Protein AF-A0A3N4GS33-F1 (afdb_monomer_lite)

pLDDT: mean 81.79, std 13.85, range [47.09, 96.44]

Foldseek 3Di:
DDFLLLVVLVVVVCVVPVPCPPVDPVPPVSVVSVVVSLVVCVVVCVQFDWDDDDQPTDGNNPRHGPPDPSCPNNDDPVRRD

Organism: NCBI:txid2487349

Secondary structure (DSSP, 8-state):
---HHHHHHHHHHHHH-TT-TT---TTTHHHHHHHHHHHHHHHHHHHS-EESSGGG-EETTT-SBSSPTTHHHHS-HHHH-

Structure (mmCIF, N/CA/C/O backbone):
data_AF-A0A3N4GS33-F1
#
_entry.id   AF-A0A3N4GS33-F1
#
loop_
_atom_site.group_PDB
_atom_site.id
_atom_site.type_symbol
_atom_site.label_atom_id
_atom_site.label_alt_id
_atom_site.label_comp_id
_atom_site.label_asym_id
_atom_site.label_entity_id
_atom_site.label_seq_id
_atom_site.pdbx_PDB_ins_code
_atom_site.Cartn_x
_atom_site.Cartn_y
_atom_site.Cartn_z
_atom_site.occupancy
_atom_site.B_iso_or_equiv
_atom_site.auth_seq_id
_atom_site.auth_comp_id
_atom_site.auth_asym_id
_atom_site.auth_atom_id
_atom_site.pdbx_PDB_model_num
ATOM 1 N N . MET A 1 1 ? 13.089 2.490 5.901 1.00 60.16 1 MET A N 1
ATOM 2 C CA . MET A 1 1 ? 13.011 1.079 5.459 1.00 60.16 1 MET A CA 1
ATOM 3 C C . MET A 1 1 ? 12.572 1.054 3.993 1.00 60.16 1 MET A C 1
ATOM 5 O O . MET A 1 1 ? 12.337 2.135 3.463 1.00 60.16 1 MET A O 1
ATOM 9 N N . SER A 1 2 ? 12.572 -0.097 3.301 1.00 74.56 2 SER A N 1
ATOM 10 C CA . SER A 1 2 ? 12.182 -0.142 1.874 1.00 74.56 2 SER A CA 1
ATOM 11 C C . SER A 1 2 ? 10.662 -0.243 1.712 1.00 74.56 2 SER A C 1
ATOM 13 O O . SER A 1 2 ? 10.011 -0.946 2.482 1.00 74.56 2 SER A O 1
ATOM 15 N N . ASP A 1 3 ? 10.103 0.472 0.735 1.00 82.31 3 ASP A N 1
ATOM 16 C CA . ASP A 1 3 ? 8.667 0.519 0.436 1.00 82.31 3 ASP A CA 1
ATOM 17 C C . ASP A 1 3 ? 8.250 -0.764 -0.324 1.00 82.31 3 ASP A C 1
ATOM 19 O O . ASP A 1 3 ? 8.750 -1.005 -1.431 1.00 82.31 3 ASP A O 1
ATOM 23 N N . PRO A 1 4 ? 7.359 -1.615 0.229 1.00 84.25 4 PRO A N 1
ATOM 24 C CA . PRO A 1 4 ? 7.014 -2.899 -0.386 1.00 84.25 4 PRO A CA 1
ATOM 25 C C . PRO A 1 4 ? 6.422 -2.786 -1.799 1.00 84.25 4 PRO A C 1
ATOM 27 O O . PRO A 1 4 ? 6.667 -3.661 -2.638 1.00 84.25 4 PRO A O 1
ATOM 30 N N . ALA A 1 5 ? 5.679 -1.713 -2.090 1.00 82.81 5 ALA A N 1
ATOM 31 C CA . ALA A 1 5 ? 5.111 -1.489 -3.417 1.00 82.81 5 ALA A CA 1
ATOM 32 C C . ALA A 1 5 ? 6.217 -1.186 -4.443 1.00 82.81 5 ALA A C 1
ATOM 34 O O . ALA A 1 5 ? 6.163 -1.654 -5.583 1.00 82.81 5 ALA A O 1
ATOM 35 N N . VAL A 1 6 ? 7.264 -0.472 -4.021 1.00 80.62 6 VAL A N 1
ATOM 36 C CA . VAL A 1 6 ? 8.436 -0.164 -4.856 1.00 80.62 6 VAL A CA 1
ATOM 37 C C . VAL A 1 6 ? 9.264 -1.402 -5.143 1.00 80.62 6 VAL A C 1
ATOM 39 O O . VAL A 1 6 ? 9.638 -1.631 -6.289 1.00 80.62 6 VAL A O 1
ATOM 42 N N . GLU A 1 7 ? 9.502 -2.243 -4.139 1.00 83.00 7 GLU A N 1
ATOM 43 C CA . GLU A 1 7 ? 10.199 -3.518 -4.337 1.00 83.00 7 GLU A CA 1
ATOM 44 C C . GLU A 1 7 ? 9.436 -4.430 -5.309 1.00 83.00 7 GLU A C 1
ATOM 46 O O . GLU A 1 7 ? 10.024 -5.111 -6.153 1.00 83.00 7 GLU A O 1
ATOM 51 N N . ALA A 1 8 ? 8.100 -4.434 -5.245 1.00 81.94 8 ALA A N 1
ATOM 52 C CA . ALA A 1 8 ? 7.279 -5.163 -6.205 1.00 81.94 8 ALA A CA 1
ATOM 53 C C . ALA A 1 8 ? 7.423 -4.609 -7.634 1.00 81.94 8 ALA A C 1
ATOM 55 O O . ALA A 1 8 ? 7.614 -5.397 -8.564 1.00 81.94 8 ALA A O 1
ATOM 56 N N . ALA A 1 9 ? 7.396 -3.283 -7.802 1.00 81.00 9 ALA A N 1
ATOM 57 C CA . ALA A 1 9 ? 7.622 -2.637 -9.093 1.00 81.00 9 ALA A CA 1
ATOM 58 C C . ALA A 1 9 ? 9.022 -2.946 -9.649 1.00 81.00 9 ALA A C 1
ATOM 60 O O . ALA A 1 9 ? 9.151 -3.323 -10.816 1.00 81.00 9 ALA A O 1
ATOM 61 N N . TRP A 1 10 ? 10.060 -2.893 -8.808 1.00 76.81 10 TRP A N 1
ATOM 62 C CA . TRP A 1 10 ? 11.426 -3.214 -9.222 1.00 76.81 10 TRP A CA 1
ATOM 63 C C . TRP A 1 10 ? 11.595 -4.666 -9.656 1.00 76.81 10 TRP A C 1
ATOM 65 O O . TRP A 1 10 ? 12.263 -4.929 -10.656 1.00 76.81 10 TRP A O 1
ATOM 75 N N . ARG A 1 11 ? 10.954 -5.617 -8.967 1.00 79.50 11 ARG A N 1
ATOM 76 C CA . ARG A 1 11 ? 10.959 -7.025 -9.396 1.00 79.50 11 ARG A CA 1
ATOM 77 C C . ARG A 1 11 ? 10.321 -7.209 -10.772 1.00 79.50 11 ARG A C 1
ATOM 79 O O . ARG A 1 11 ? 10.862 -7.952 -11.587 1.00 79.50 11 ARG A O 1
ATOM 86 N N . ALA A 1 12 ? 9.197 -6.541 -11.039 1.00 80.56 12 ALA A N 1
ATOM 87 C CA . ALA A 1 12 ? 8.544 -6.600 -12.346 1.00 80.56 12 ALA A CA 1
ATOM 88 C C . ALA A 1 12 ? 9.428 -5.992 -13.447 1.00 80.56 12 ALA A C 1
ATOM 90 O O . ALA A 1 12 ? 9.568 -6.579 -14.519 1.00 80.56 12 ALA A O 1
ATOM 91 N N . PHE A 1 13 ? 10.074 -4.861 -13.157 1.00 75.50 13 PHE A N 1
ATOM 92 C CA . PHE A 1 13 ? 11.009 -4.217 -14.075 1.00 75.50 13 PHE A CA 1
ATOM 93 C C . PHE A 1 13 ? 12.206 -5.122 -14.407 1.00 75.50 13 PHE A C 1
ATOM 95 O O . PHE A 1 13 ? 12.475 -5.378 -15.580 1.00 75.50 13 PHE A O 1
ATOM 102 N N . GLY A 1 14 ? 12.876 -5.676 -13.389 1.00 74.12 14 GLY A N 1
ATOM 103 C CA . GLY A 1 14 ? 14.026 -6.564 -13.579 1.00 74.12 14 GLY A CA 1
ATOM 104 C C . GLY A 1 14 ? 13.693 -7.850 -14.345 1.00 74.12 14 GLY A C 1
ATOM 105 O O . GLY A 1 14 ? 14.542 -8.373 -15.058 1.00 74.12 14 GLY A O 1
ATOM 106 N N . ALA A 1 15 ? 12.452 -8.343 -14.255 1.00 78.25 15 ALA A N 1
ATOM 107 C CA . ALA A 1 15 ? 12.001 -9.501 -15.028 1.00 78.25 15 ALA A CA 1
ATOM 108 C C . ALA A 1 15 ? 11.801 -9.194 -16.524 1.00 78.25 15 ALA A C 1
ATOM 110 O O . ALA A 1 15 ? 12.009 -10.072 -17.360 1.00 78.25 15 ALA A O 1
ATOM 111 N N . LEU A 1 16 ? 11.384 -7.971 -16.867 1.00 74.88 16 LEU A N 1
ATOM 112 C CA . LEU A 1 16 ? 11.143 -7.555 -18.253 1.00 74.88 16 LEU A CA 1
ATOM 113 C C . LEU A 1 16 ? 12.433 -7.128 -18.974 1.00 74.88 16 LEU A C 1
ATOM 115 O O . LEU A 1 16 ? 12.524 -7.281 -20.190 1.00 74.88 16 LEU A O 1
ATOM 119 N N . TRP A 1 17 ? 13.432 -6.640 -18.231 1.00 72.50 17 TRP A N 1
ATOM 120 C CA . TRP A 1 17 ? 14.733 -6.213 -18.761 1.00 72.50 17 TRP A CA 1
ATOM 121 C C . TRP A 1 17 ? 15.910 -6.822 -17.976 1.00 72.50 17 TRP A C 1
ATOM 123 O O . TRP A 1 17 ? 16.629 -6.102 -17.282 1.00 72.50 17 TRP A O 1
ATOM 133 N N . PRO A 1 18 ? 16.150 -8.142 -18.102 1.00 68.81 18 PRO A N 1
ATOM 134 C CA . PRO A 1 18 ? 17.163 -8.851 -17.315 1.00 68.81 18 PRO A CA 1
ATOM 135 C C . PRO A 1 18 ? 18.607 -8.434 -17.644 1.00 68.81 18 PRO A C 1
ATOM 137 O O . PRO A 1 18 ? 19.473 -8.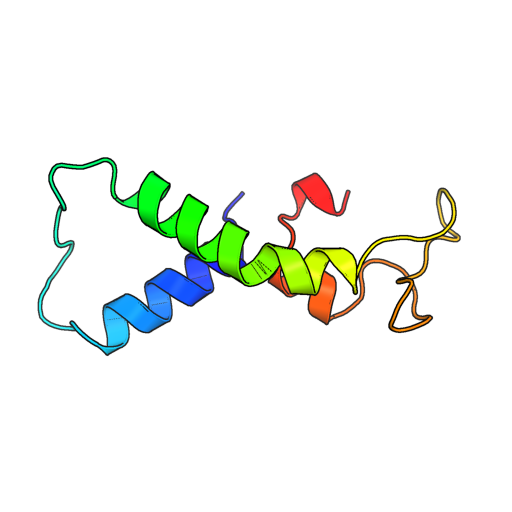494 -16.774 1.00 68.81 18 PRO A O 1
ATOM 140 N N . ASP A 1 19 ? 18.859 -7.980 -18.877 1.00 71.88 19 ASP A N 1
ATOM 141 C CA . ASP A 1 19 ? 20.201 -7.631 -19.370 1.00 71.88 19 ASP A CA 1
ATOM 142 C C . ASP A 1 19 ? 20.572 -6.164 -19.124 1.00 71.88 19 ASP A C 1
ATOM 144 O O . ASP A 1 19 ? 21.711 -5.752 -19.353 1.00 71.88 19 ASP A O 1
ATOM 148 N N . GLN A 1 20 ? 19.622 -5.353 -18.653 1.00 62.78 20 GLN A N 1
ATOM 149 C CA . GLN A 1 20 ? 19.888 -3.966 -18.303 1.00 62.78 20 GLN A CA 1
ATOM 150 C C . GLN A 1 20 ? 20.341 -3.884 -16.847 1.00 62.78 20 GLN A C 1
ATOM 152 O O . GLN A 1 20 ? 19.626 -3.399 -15.969 1.00 62.78 20 GLN A O 1
ATOM 157 N N . GLY A 1 21 ? 21.546 -4.405 -16.594 1.00 52.16 21 GLY A N 1
ATOM 158 C CA . GLY A 1 21 ? 22.239 -4.216 -15.326 1.00 52.16 21 GLY A CA 1
ATOM 159 C C . GLY A 1 21 ? 22.213 -2.736 -14.961 1.00 52.16 21 GLY A C 1
ATOM 160 O O . GLY A 1 21 ? 22.737 -1.928 -15.718 1.00 52.16 21 GLY A O 1
ATOM 161 N N . HIS A 1 22 ? 21.529 -2.412 -13.859 1.00 54.19 22 HIS A N 1
ATOM 162 C CA . HIS A 1 22 ? 21.293 -1.055 -13.364 1.00 54.19 22 HIS A CA 1
ATOM 163 C C . HIS A 1 22 ? 21.172 -0.019 -14.491 1.00 54.19 22 HIS A C 1
ATOM 165 O O . HIS A 1 22 ? 22.040 0.836 -14.632 1.00 54.19 22 HIS A O 1
ATOM 171 N N . PHE A 1 23 ? 20.129 -0.113 -15.324 1.00 50.72 23 PHE A N 1
ATOM 172 C CA . PHE A 1 23 ? 19.815 0.967 -16.260 1.00 50.72 23 PHE A CA 1
ATOM 173 C C . PHE A 1 23 ? 19.594 2.260 -15.463 1.00 50.72 23 PHE A C 1
ATOM 175 O O . PHE A 1 23 ? 18.532 2.468 -14.872 1.00 50.72 23 PHE A O 1
ATOM 182 N N . GLU A 1 24 ? 20.620 3.104 -15.389 1.00 48.22 24 GLU A N 1
ATOM 183 C CA . GLU A 1 24 ? 20.518 4.455 -14.854 1.00 48.22 24 GLU A CA 1
ATOM 184 C C . GLU A 1 24 ? 19.712 5.269 -15.865 1.00 48.22 24 GLU A C 1
ATOM 186 O O . GLU A 1 24 ? 20.236 5.805 -16.838 1.00 48.22 24 GLU A O 1
ATOM 191 N N . PHE A 1 25 ? 18.396 5.349 -15.658 1.00 50.81 25 PHE A N 1
ATOM 192 C CA . PHE A 1 25 ? 17.682 6.532 -16.116 1.00 50.81 25 PHE A CA 1
ATOM 193 C C . PHE A 1 25 ? 18.389 7.733 -15.476 1.00 50.81 25 PHE A C 1
ATOM 195 O O . PHE A 1 25 ? 18.483 7.804 -14.253 1.00 50.81 25 PHE A O 1
ATOM 202 N N . ASP A 1 26 ? 18.869 8.671 -16.293 1.00 49.19 26 ASP A N 1
ATOM 203 C CA . ASP A 1 26 ? 19.475 9.949 -15.870 1.00 49.19 26 ASP A CA 1
ATOM 204 C C . ASP A 1 26 ? 18.411 10.942 -15.331 1.00 49.19 26 ASP A C 1
ATOM 206 O O . ASP A 1 26 ? 18.443 12.154 -15.518 1.00 49.19 26 ASP A O 1
ATOM 210 N N . PHE A 1 27 ? 17.390 10.378 -14.694 1.00 47.09 27 PHE A N 1
ATOM 211 C CA . PHE A 1 27 ? 16.304 10.992 -13.953 1.00 47.09 27 PHE A CA 1
ATOM 212 C C . PHE A 1 27 ? 16.187 10.132 -12.710 1.00 47.09 27 PHE A C 1
ATOM 214 O O . PHE A 1 27 ? 16.091 8.922 -12.878 1.00 47.09 27 PHE A O 1
ATOM 221 N N . ASP A 1 28 ? 16.203 10.727 -11.519 1.00 60.12 28 ASP A N 1
ATOM 222 C CA . ASP A 1 28 ? 16.182 10.060 -10.209 1.00 60.12 28 ASP A CA 1
ATOM 223 C C . ASP A 1 28 ? 15.224 8.844 -10.176 1.00 60.12 28 ASP A C 1
ATOM 225 O O . ASP A 1 28 ? 14.028 8.935 -9.901 1.00 60.12 28 ASP A O 1
ATOM 229 N N . SER A 1 29 ? 15.723 7.683 -10.606 1.00 59.81 29 SER A N 1
ATOM 230 C CA . SER A 1 29 ? 14.887 6.603 -11.162 1.00 59.81 29 SER A CA 1
ATOM 231 C C . SER A 1 29 ? 14.090 5.893 -10.078 1.00 59.81 29 SER A C 1
ATOM 233 O O . SER A 1 29 ? 13.012 5.338 -10.313 1.00 59.81 29 SER A O 1
ATOM 235 N N . LYS A 1 30 ? 14.606 5.990 -8.854 1.00 60.53 30 LYS A N 1
ATOM 236 C CA . LYS A 1 30 ? 13.940 5.573 -7.631 1.00 60.53 30 LYS A CA 1
ATOM 237 C C . LYS A 1 30 ? 12.716 6.431 -7.343 1.00 60.53 30 LYS A C 1
ATOM 239 O O . LYS A 1 30 ? 11.705 5.861 -6.948 1.00 60.53 30 LYS A O 1
ATOM 244 N N . ASP A 1 31 ? 12.760 7.736 -7.600 1.00 69.62 31 ASP A N 1
ATOM 245 C CA . ASP A 1 31 ? 11.622 8.625 -7.359 1.00 69.62 31 ASP A CA 1
ATOM 246 C C . ASP A 1 31 ? 10.483 8.344 -8.335 1.00 69.62 31 ASP A C 1
ATOM 248 O O . ASP A 1 31 ? 9.326 8.286 -7.927 1.00 69.62 31 ASP A O 1
ATOM 252 N N . TYR A 1 32 ? 10.783 8.080 -9.610 1.00 70.81 32 TYR A N 1
ATOM 253 C CA . TYR A 1 32 ? 9.742 7.725 -10.578 1.00 70.81 32 TYR A CA 1
ATOM 254 C C . TYR A 1 32 ? 9.086 6.375 -10.254 1.00 70.81 32 TYR A C 1
ATOM 256 O O . TYR A 1 32 ? 7.857 6.259 -10.277 1.00 70.81 32 TYR A O 1
ATOM 264 N N . ALA A 1 33 ? 9.887 5.359 -9.915 1.00 71.12 33 ALA A N 1
ATOM 265 C CA . ALA A 1 33 ? 9.374 4.053 -9.505 1.00 71.12 33 ALA A CA 1
ATOM 266 C C . ALA A 1 33 ? 8.555 4.148 -8.206 1.00 71.12 33 ALA A C 1
ATOM 268 O O . ALA A 1 33 ? 7.486 3.547 -8.111 1.00 71.12 33 ALA A O 1
ATOM 269 N N . LEU A 1 34 ? 9.013 4.955 -7.242 1.00 73.50 34 LEU A N 1
ATOM 270 C CA . LEU A 1 34 ? 8.313 5.253 -5.993 1.00 73.50 34 L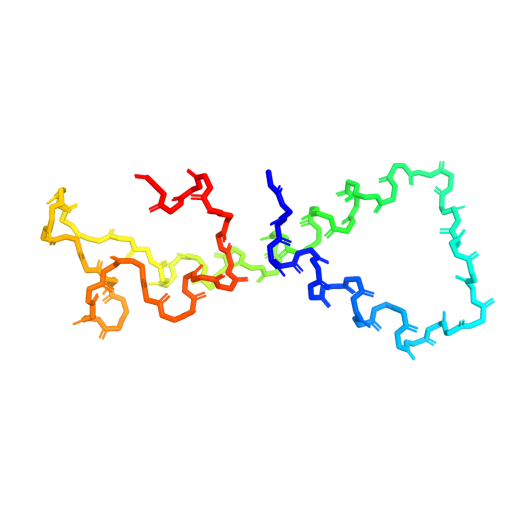EU A CA 1
ATOM 271 C C . LEU A 1 34 ? 6.970 5.937 -6.241 1.00 73.50 34 LEU A C 1
ATOM 273 O O . LEU A 1 34 ? 5.949 5.472 -5.739 1.00 73.50 34 LEU A O 1
ATOM 277 N N . LEU A 1 35 ? 6.952 7.007 -7.036 1.00 80.31 35 LEU A N 1
ATOM 278 C CA . LEU A 1 35 ? 5.730 7.731 -7.379 1.00 80.31 35 LEU A CA 1
ATOM 279 C C . LEU A 1 35 ? 4.743 6.828 -8.122 1.00 80.31 35 LEU A C 1
ATOM 281 O O . LEU A 1 35 ? 3.571 6.787 -7.764 1.00 80.31 35 LEU A O 1
ATOM 285 N N . THR A 1 36 ? 5.218 6.049 -9.095 1.00 81.31 36 THR A N 1
ATOM 286 C CA . THR A 1 36 ? 4.372 5.142 -9.883 1.00 81.31 36 THR A CA 1
ATOM 287 C C . THR A 1 36 ? 3.786 4.023 -9.023 1.00 81.31 36 THR A C 1
ATOM 289 O O . THR A 1 36 ? 2.587 3.751 -9.095 1.00 81.31 36 THR A O 1
ATOM 292 N N . ALA A 1 37 ? 4.604 3.383 -8.182 1.00 84.75 37 ALA A N 1
ATOM 293 C CA . ALA A 1 37 ? 4.142 2.329 -7.284 1.00 84.75 37 ALA A CA 1
ATOM 294 C C . ALA A 1 37 ? 3.136 2.864 -6.256 1.00 84.75 37 ALA A C 1
ATOM 296 O O . ALA A 1 37 ? 2.127 2.214 -5.989 1.00 84.75 37 ALA A O 1
ATOM 297 N N . ARG A 1 38 ? 3.370 4.067 -5.719 1.00 83.44 38 ARG A N 1
ATOM 298 C CA . ARG A 1 38 ? 2.455 4.716 -4.773 1.00 83.44 38 ARG A CA 1
ATOM 299 C C . ARG A 1 38 ? 1.144 5.132 -5.415 1.00 83.44 38 ARG A C 1
ATOM 301 O O . ARG A 1 38 ? 0.104 4.905 -4.809 1.00 83.44 38 ARG A O 1
ATOM 308 N N . GLU A 1 39 ? 1.180 5.683 -6.624 1.00 88.06 39 GLU A N 1
ATOM 309 C CA . GLU A 1 39 ? -0.027 6.039 -7.373 1.00 88.06 39 GLU A CA 1
ATOM 310 C C . GLU A 1 39 ? -0.865 4.790 -7.683 1.00 88.06 39 GLU A C 1
ATOM 312 O O . GLU A 1 39 ? -2.074 4.773 -7.467 1.00 88.06 39 GLU A O 1
ATOM 317 N N . MET A 1 40 ? -0.216 3.695 -8.093 1.00 89.38 40 MET A N 1
ATOM 318 C CA . MET A 1 40 ? -0.880 2.406 -8.305 1.00 89.38 40 MET A CA 1
ATOM 319 C C . MET A 1 40 ? -1.473 1.838 -7.006 1.00 89.38 40 MET A C 1
ATOM 321 O O . MET A 1 40 ? -2.586 1.309 -7.009 1.00 89.38 40 MET A O 1
ATOM 325 N N . ALA A 1 41 ? -0.756 1.968 -5.888 1.00 91.56 41 ALA A N 1
ATOM 326 C CA . ALA A 1 41 ? -1.198 1.487 -4.586 1.00 91.56 41 ALA A CA 1
ATOM 327 C C . ALA A 1 41 ? -2.276 2.377 -3.938 1.00 91.56 41 ALA A C 1
ATOM 329 O O . ALA A 1 41 ? -3.030 1.887 -3.098 1.00 91.56 41 ALA A O 1
ATOM 330 N N . ALA A 1 42 ? -2.388 3.654 -4.317 1.00 91.00 42 ALA A N 1
ATOM 331 C CA . ALA A 1 42 ? -3.312 4.628 -3.732 1.00 91.00 42 ALA A CA 1
ATOM 332 C C . ALA A 1 42 ? -4.772 4.136 -3.618 1.00 91.00 42 ALA A C 1
ATOM 334 O O . ALA A 1 42 ? -5.313 4.175 -2.510 1.00 91.00 42 ALA A O 1
ATOM 335 N N . PRO A 1 43 ? -5.418 3.596 -4.673 1.00 93.56 43 PRO A N 1
ATOM 336 C CA . PRO A 1 43 ? -6.779 3.068 -4.548 1.00 93.56 43 PRO A CA 1
ATOM 337 C C . PRO A 1 43 ? -6.878 1.880 -3.579 1.00 93.56 43 PRO A C 1
ATOM 339 O O . PRO A 1 43 ? -7.878 1.739 -2.880 1.00 93.56 43 PRO A O 1
ATOM 342 N N . ILE A 1 44 ? -5.844 1.037 -3.494 1.00 95.00 44 ILE A N 1
ATOM 343 C CA . ILE A 1 44 ? -5.817 -0.105 -2.567 1.00 95.00 44 ILE A CA 1
ATOM 344 C C . ILE A 1 44 ? -5.682 0.392 -1.122 1.00 95.00 44 ILE A C 1
ATOM 346 O O . ILE A 1 44 ? -6.337 -0.136 -0.225 1.00 95.00 44 ILE A O 1
ATOM 350 N N . ARG A 1 45 ? -4.873 1.431 -0.893 1.00 94.38 45 ARG A N 1
ATOM 351 C CA . ARG A 1 45 ? -4.710 2.083 0.415 1.00 94.38 45 ARG A CA 1
ATOM 352 C C . ARG A 1 45 ? -6.011 2.729 0.895 1.00 94.38 45 ARG A C 1
ATOM 354 O O . ARG A 1 45 ? -6.334 2.644 2.075 1.00 94.38 45 ARG A O 1
ATOM 361 N N . GLU A 1 46 ? -6.808 3.292 -0.013 1.00 94.81 46 GLU A N 1
ATOM 362 C CA . GLU A 1 46 ? -8.125 3.839 0.337 1.00 94.81 46 GLU A CA 1
ATOM 363 C C . GLU A 1 46 ? -9.123 2.786 0.830 1.00 94.81 46 GLU A C 1
ATOM 365 O O . GLU A 1 46 ? -9.944 3.086 1.702 1.00 94.81 46 GLU A O 1
ATOM 370 N N . LEU A 1 47 ? -9.036 1.558 0.313 1.00 96.00 47 LEU A N 1
ATOM 371 C CA . LEU A 1 47 ? -9.835 0.424 0.781 1.00 96.00 47 LEU A CA 1
ATOM 372 C C . LEU A 1 47 ? -9.271 -0.132 2.099 1.00 96.00 47 LEU A C 1
ATOM 374 O O . LEU A 1 47 ? -9.984 -0.311 3.089 1.00 96.00 47 LEU A O 1
ATOM 378 N N . HIS A 1 48 ? -7.959 -0.357 2.147 1.00 96.25 48 HIS A N 1
ATOM 379 C CA . HIS A 1 48 ? -7.279 -0.981 3.277 1.00 96.25 48 HIS A CA 1
ATOM 380 C C . HIS A 1 48 ? -6.635 0.044 4.207 1.00 96.25 48 HIS A C 1
ATOM 382 O O . HIS A 1 48 ? -5.414 0.110 4.310 1.00 96.25 48 HIS A O 1
ATOM 388 N N . LYS A 1 49 ? -7.466 0.782 4.946 1.00 94.69 49 LYS 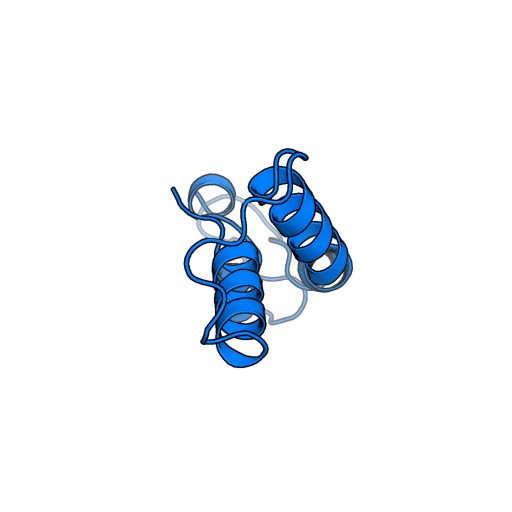A N 1
ATOM 389 C CA . LYS A 1 49 ? -7.039 1.754 5.966 1.00 94.69 49 LYS A CA 1
ATOM 390 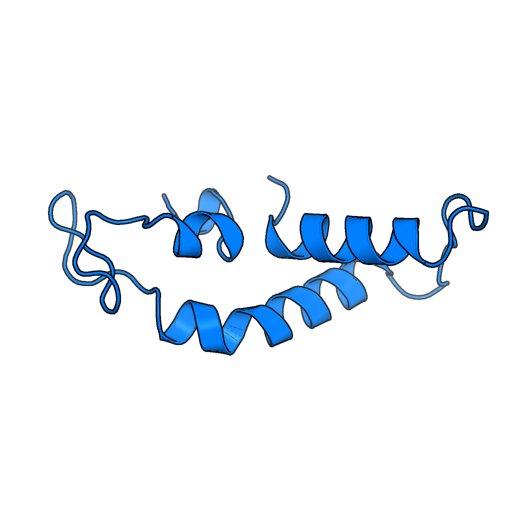C C . LYS A 1 49 ? -7.506 1.371 7.375 1.00 94.69 49 LYS A C 1
ATOM 392 O O . LYS A 1 49 ? -8.488 0.627 7.506 1.00 94.69 49 LYS A O 1
ATOM 397 N N . PRO A 1 50 ? -6.826 1.847 8.435 1.00 94.44 50 PRO A N 1
ATOM 398 C CA . PRO A 1 50 ? -7.214 1.532 9.799 1.00 94.44 50 PRO A CA 1
ATOM 399 C C . PRO A 1 50 ? -8.518 2.236 10.191 1.00 94.44 50 PRO A C 1
ATOM 401 O O . PRO A 1 50 ? -8.770 3.386 9.831 1.00 94.44 50 PRO A O 1
ATOM 404 N N . ARG A 1 51 ? -9.317 1.558 11.012 1.00 93.38 51 ARG A N 1
ATOM 405 C CA . ARG A 1 51 ? -10.483 2.084 11.722 1.00 93.38 51 ARG A CA 1
ATOM 406 C C . ARG A 1 51 ? -10.317 1.840 13.210 1.00 93.38 51 ARG A C 1
ATOM 408 O O . ARG A 1 51 ? -9.954 0.742 13.613 1.00 93.38 51 ARG A O 1
ATOM 415 N N . GLY A 1 52 ? -10.634 2.845 14.021 1.00 88.56 52 GLY A N 1
ATOM 416 C CA . GLY A 1 52 ? -10.472 2.784 15.475 1.00 88.56 52 GLY A CA 1
ATOM 417 C C . GLY A 1 52 ? -9.126 3.340 15.940 1.00 88.56 52 GLY A C 1
ATOM 418 O O . GLY A 1 52 ? -8.399 3.971 15.172 1.00 88.56 52 GLY A O 1
ATOM 419 N N . SER A 1 53 ? -8.806 3.141 17.219 1.00 83.81 53 SER A N 1
ATOM 420 C CA . SER A 1 53 ? -7.603 3.690 17.850 1.00 83.81 53 SER A CA 1
ATOM 421 C C . SER A 1 53 ? -6.901 2.676 18.756 1.00 83.81 53 SER A C 1
ATOM 423 O O . SER A 1 53 ? -7.521 1.801 19.368 1.00 83.81 53 SER A O 1
ATOM 425 N N . GLY A 1 54 ? -5.574 2.800 18.839 1.00 81.81 54 GLY A N 1
ATOM 426 C CA . GLY A 1 54 ? -4.729 1.946 19.670 1.00 81.81 54 GLY A CA 1
ATOM 427 C C . GLY A 1 54 ? -4.824 0.466 19.292 1.00 81.81 54 GLY A C 1
ATOM 428 O O . GLY A 1 54 ? -4.793 0.098 18.125 1.00 81.81 54 GLY A O 1
ATOM 429 N N . ARG A 1 55 ? -4.959 -0.405 20.298 1.00 80.19 55 ARG A N 1
ATOM 430 C CA . ARG A 1 55 ? -4.975 -1.870 20.112 1.00 80.19 55 ARG A CA 1
ATOM 431 C C . ARG A 1 55 ? -6.255 -2.413 19.471 1.00 80.19 55 ARG A C 1
ATOM 433 O O . ARG A 1 55 ? -6.312 -3.599 19.169 1.00 80.19 55 ARG A O 1
ATOM 440 N N . PHE A 1 56 ? -7.269 -1.569 19.293 1.00 85.31 56 PHE A N 1
ATOM 441 C CA . PHE A 1 56 ? -8.552 -1.937 18.696 1.00 85.31 56 PHE A CA 1
ATOM 442 C C . PHE A 1 56 ? -8.656 -1.484 17.236 1.00 85.31 56 PHE A C 1
ATOM 444 O O . PHE A 1 56 ?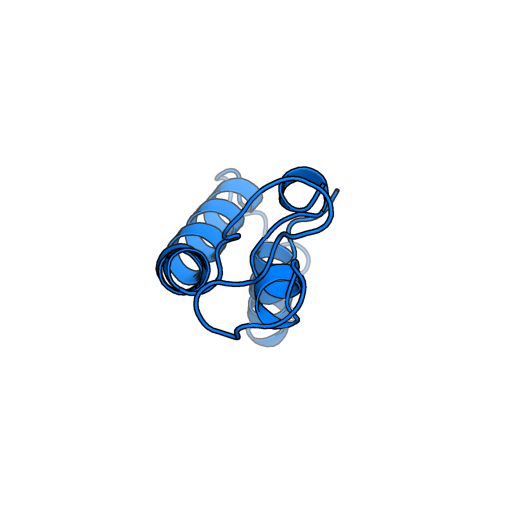 -9.760 -1.301 16.730 1.00 85.31 56 PHE A O 1
ATOM 451 N N . GLN A 1 57 ? -7.520 -1.253 16.572 1.00 92.94 57 GLN A N 1
ATOM 452 C CA . GLN A 1 57 ? -7.518 -0.934 15.153 1.00 92.94 57 GLN A CA 1
ATOM 453 C C . GLN A 1 57 ? -7.800 -2.171 14.305 1.00 92.94 57 GLN A C 1
ATOM 455 O O . GLN A 1 57 ? -7.171 -3.220 14.457 1.00 92.94 57 GLN A O 1
ATOM 460 N N . GLU A 1 58 ? -8.719 -2.012 13.362 1.00 94.94 58 GLU A N 1
ATOM 461 C CA . GLU A 1 58 ? -9.039 -2.998 12.336 1.00 94.94 58 GLU A CA 1
ATOM 462 C C . GLU A 1 58 ? -8.919 -2.381 10.943 1.00 94.94 58 GLU A C 1
ATOM 464 O O . GLU A 1 58 ? -8.972 -1.165 10.777 1.00 94.94 58 GLU A O 1
ATOM 469 N N . CYS A 1 59 ? -8.749 -3.210 9.921 1.00 96.44 59 CYS A N 1
ATOM 470 C CA . CYS A 1 59 ? -8.870 -2.767 8.537 1.00 96.44 59 CYS A CA 1
ATOM 471 C C . CYS A 1 59 ? -10.345 -2.528 8.191 1.00 96.44 59 CYS A C 1
ATOM 473 O O . CYS A 1 59 ? -11.155 -3.428 8.407 1.00 96.44 59 CYS A O 1
ATOM 475 N N . ILE A 1 60 ? -10.672 -1.381 7.580 1.00 94.50 60 ILE A N 1
ATOM 476 C CA . ILE A 1 60 ? -12.048 -1.059 7.151 1.00 94.50 60 ILE A CA 1
ATOM 477 C C . ILE A 1 60 ? -12.620 -2.134 6.227 1.00 94.50 60 ILE A C 1
ATOM 479 O O . ILE A 1 60 ? -13.729 -2.592 6.468 1.00 94.50 60 ILE A O 1
ATOM 483 N N . GLU A 1 61 ? -11.862 -2.533 5.204 1.00 96.44 61 GLU A N 1
ATOM 484 C CA . GLU A 1 61 ? -12.343 -3.489 4.201 1.00 96.44 61 GLU A CA 1
ATOM 485 C C . GLU A 1 61 ? -12.380 -4.935 4.718 1.00 96.44 61 GLU A C 1
ATOM 487 O O . GLU A 1 61 ? -13.349 -5.659 4.518 1.00 96.44 61 GLU A O 1
ATOM 492 N N . CYS A 1 62 ? -11.320 -5.381 5.401 1.00 95.81 62 CYS A N 1
ATOM 493 C CA . CYS A 1 62 ? -11.200 -6.785 5.802 1.00 95.81 62 CYS A CA 1
ATOM 494 C C . CYS A 1 62 ? -11.911 -7.127 7.116 1.00 95.81 62 CYS A C 1
ATOM 496 O O . CYS A 1 62 ? -12.094 -8.309 7.394 1.00 95.81 62 CYS A O 1
ATOM 498 N N . HIS A 1 63 ? -12.217 -6.139 7.966 1.00 94.00 63 HIS A N 1
ATOM 499 C CA . HIS A 1 63 ? -12.688 -6.352 9.345 1.00 94.00 63 HIS A CA 1
ATOM 500 C C . HIS A 1 63 ? -11.773 -7.266 10.186 1.00 94.00 63 HIS A C 1
ATOM 502 O O . HIS A 1 63 ? -12.213 -8.000 11.070 1.00 94.00 63 HIS A O 1
ATOM 508 N N . THR A 1 64 ? -10.469 -7.246 9.897 1.00 94.31 64 THR A N 1
ATOM 509 C CA . THR A 1 64 ? -9.432 -7.975 10.641 1.00 94.31 64 THR A CA 1
ATOM 510 C C . THR A 1 64 ? -8.556 -7.001 11.420 1.00 94.31 64 THR A C 1
ATOM 512 O O . THR A 1 64 ? -8.439 -5.848 10.994 1.00 94.31 64 THR A O 1
ATOM 515 N N . PRO A 1 65 ? -7.845 -7.453 12.472 1.00 94.50 65 PRO A N 1
ATOM 516 C CA . PRO A 1 65 ? -6.865 -6.623 13.165 1.00 94.50 65 PRO A CA 1
ATOM 517 C C . PRO A 1 65 ? -5.906 -5.922 12.195 1.00 94.50 65 PRO A C 1
ATOM 519 O O . PRO A 1 65 ? -5.396 -6.533 11.251 1.00 94.50 65 PRO A O 1
ATOM 522 N N . TRP A 1 66 ? -5.697 -4.626 12.412 1.00 94.56 66 TRP A N 1
ATOM 523 C CA . TRP A 1 66 ? -4.755 -3.823 11.643 1.00 94.56 66 TRP A CA 1
ATOM 524 C C . TRP A 1 66 ? -3.305 -4.113 12.085 1.00 94.56 66 TRP A C 1
ATOM 526 O O . TRP A 1 66 ? -3.070 -4.284 13.283 1.00 94.56 66 TRP A O 1
ATOM 536 N N . PRO A 1 67 ? -2.320 -4.138 11.165 1.00 95.38 67 PRO A N 1
ATOM 537 C CA . PRO A 1 67 ? -2.471 -4.090 9.712 1.00 95.38 67 PRO A CA 1
ATOM 538 C C . PRO A 1 67 ? -2.849 -5.447 9.111 1.00 95.38 67 PRO A C 1
ATOM 540 O O . PRO A 1 67 ? -2.256 -6.483 9.437 1.00 95.38 67 PRO A O 1
ATOM 543 N N . CYS A 1 68 ? -3.810 -5.425 8.181 1.00 95.12 68 CYS A N 1
ATOM 544 C CA . CYS A 1 68 ? -4.214 -6.614 7.430 1.00 95.12 68 CYS A CA 1
ATOM 545 C C . CYS A 1 68 ? -3.132 -7.050 6.423 1.00 95.12 68 CYS A C 1
ATOM 547 O O . CYS A 1 68 ? -2.180 -6.316 6.150 1.00 95.12 68 CYS A O 1
ATOM 549 N N . ALA A 1 69 ? -3.292 -8.243 5.842 1.00 96.06 69 ALA A N 1
ATOM 550 C CA . ALA A 1 69 ? -2.336 -8.789 4.878 1.00 96.06 69 ALA A CA 1
ATOM 551 C C . ALA A 1 69 ? -2.100 -7.852 3.679 1.0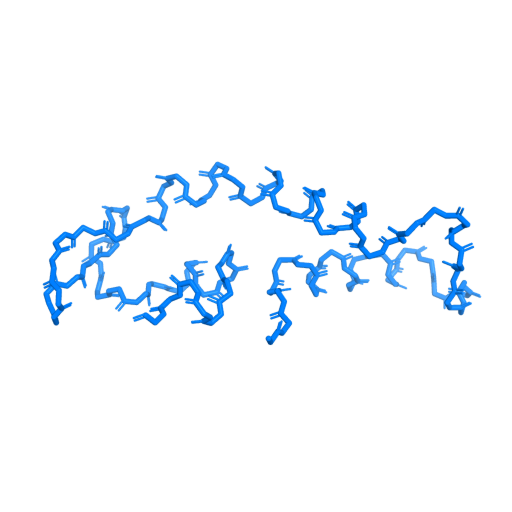0 96.06 69 ALA A C 1
ATOM 553 O O . ALA A 1 69 ? -0.950 -7.628 3.314 1.00 96.06 69 ALA A O 1
ATOM 554 N N . THR A 1 70 ? -3.157 -7.252 3.119 1.00 95.31 70 THR A N 1
ATOM 555 C CA . THR A 1 70 ? -3.036 -6.310 1.996 1.00 95.31 70 THR A CA 1
ATOM 556 C C . THR A 1 70 ? -2.323 -5.026 2.399 1.00 95.31 70 THR A C 1
ATOM 558 O O . THR A 1 70 ? -1.450 -4.568 1.673 1.00 95.31 70 THR A O 1
ATOM 561 N N . ALA A 1 71 ? -2.630 -4.471 3.576 1.00 94.62 71 ALA A N 1
ATOM 562 C CA . ALA A 1 71 ? -1.983 -3.253 4.065 1.00 94.62 71 ALA A CA 1
ATOM 563 C C . ALA A 1 71 ? -0.455 -3.417 4.159 1.00 94.62 71 ALA A C 1
ATOM 565 O O . ALA A 1 71 ? 0.285 -2.529 3.754 1.00 94.62 71 ALA A O 1
ATOM 566 N N . ARG A 1 72 ? 0.033 -4.591 4.576 1.00 94.56 72 ARG A N 1
ATOM 567 C CA . ARG A 1 72 ? 1.478 -4.897 4.628 1.00 94.56 72 ARG A CA 1
ATOM 568 C C . ARG A 1 72 ? 2.179 -4.893 3.265 1.00 94.56 72 ARG A C 1
ATOM 570 O O . ARG A 1 72 ? 3.402 -4.881 3.226 1.00 94.56 72 ARG A O 1
ATOM 577 N N . LEU A 1 73 ? 1.428 -4.937 2.164 1.00 92.94 73 LEU A N 1
ATOM 578 C CA . LEU A 1 73 ? 1.969 -4.900 0.803 1.00 92.94 73 LEU A CA 1
ATOM 579 C C . LEU A 1 73 ? 2.007 -3.488 0.210 1.00 92.94 73 LEU A C 1
ATOM 581 O O . LEU A 1 73 ? 2.693 -3.280 -0.786 1.00 92.94 73 LEU A O 1
ATOM 585 N N . VAL A 1 74 ? 1.250 -2.544 0.773 1.00 93.12 74 VAL A N 1
ATOM 586 C CA . VAL A 1 74 ? 1.028 -1.212 0.177 1.00 93.12 74 VAL A CA 1
ATOM 587 C C . VAL A 1 74 ? 1.359 -0.046 1.111 1.00 93.12 74 VAL A C 1
ATOM 589 O O . VAL A 1 74 ? 1.254 1.107 0.702 1.00 93.12 74 VAL A O 1
ATOM 592 N N . TYR A 1 75 ? 1.744 -0.331 2.353 1.00 91.00 75 TYR A N 1
ATOM 593 C CA . TYR A 1 75 ? 2.254 0.635 3.324 1.00 91.00 75 TYR A CA 1
ATOM 594 C C . TYR A 1 75 ? 3.676 0.257 3.730 1.00 91.00 75 TYR A C 1
ATOM 596 O O . TYR A 1 75 ? 4.009 -0.930 3.805 1.00 91.00 75 TYR A O 1
ATOM 604 N N . THR A 1 76 ? 4.501 1.256 4.037 1.00 90.81 76 THR A N 1
ATOM 605 C CA . THR A 1 76 ? 5.807 1.019 4.658 1.00 90.81 76 THR A CA 1
ATOM 606 C C . THR A 1 76 ? 5.641 0.661 6.132 1.00 90.81 76 THR A C 1
ATOM 608 O O . THR A 1 76 ? 4.620 0.959 6.750 1.00 90.81 76 THR A O 1
ATOM 611 N N . GLU A 1 77 ? 6.650 0.030 6.731 1.00 89.31 77 GLU A N 1
ATOM 612 C CA . GLU A 1 77 ? 6.612 -0.307 8.159 1.00 89.31 77 GLU A CA 1
ATOM 613 C C . GLU A 1 77 ? 6.438 0.938 9.050 1.00 89.31 77 GLU A C 1
ATOM 615 O O . GLU A 1 77 ? 5.713 0.861 10.037 1.00 89.31 77 GLU A O 1
ATOM 620 N N . GLU A 1 78 ? 7.012 2.089 8.670 1.00 88.25 78 GLU A N 1
ATOM 621 C CA . GLU A 1 78 ? 6.818 3.367 9.375 1.00 88.25 78 GLU A CA 1
ATOM 622 C C . GLU A 1 78 ? 5.371 3.881 9.309 1.00 88.25 78 GLU A C 1
ATOM 624 O O . GLU A 1 78 ? 4.918 4.573 10.215 1.00 88.25 78 GLU A O 1
ATOM 629 N N . GLU A 1 79 ? 4.637 3.566 8.242 1.00 88.25 79 GLU A N 1
ATOM 630 C CA . GLU A 1 79 ? 3.230 3.956 8.101 1.00 88.25 79 GLU A CA 1
ATOM 631 C C . GLU A 1 79 ? 2.276 2.983 8.811 1.00 88.25 79 GLU A C 1
ATOM 633 O O . GLU A 1 79 ? 1.095 3.287 8.988 1.00 88.25 79 GLU A O 1
ATOM 638 N N . LEU A 1 80 ? 2.769 1.798 9.188 1.00 88.19 80 LEU A N 1
ATOM 639 C CA . LEU A 1 80 ? 2.005 0.774 9.903 1.00 88.19 80 LEU A CA 1
ATOM 640 C C . LEU A 1 80 ? 2.198 0.810 11.424 1.00 88.19 80 LEU A C 1
ATOM 642 O O . LEU A 1 80 ? 1.398 0.192 12.132 1.00 88.19 80 LEU A O 1
ATOM 646 N N . SER A 1 81 ? 3.251 1.474 11.904 1.00 77.38 81 SER A N 1
ATOM 647 C CA . SER A 1 81 ? 3.544 1.709 13.326 1.00 77.38 81 SER A CA 1
ATOM 648 C C . SER A 1 81 ? 2.740 2.863 13.913 1.00 77.38 81 SER A C 1
ATOM 650 O O . SER A 1 81 ? 2.265 2.704 15.061 1.00 77.38 81 SER A O 1
#

Radius of gyration: 15.27 Å; chains: 1; bounding box: 35×20×40 Å

Sequence (81 aa):
MSDPAVEAAWRAFGALWPDQGHFEFDFDSKDYALLTAREMAAPIRELHKPRGSGRFQECIECHTPWPCATARLVYTEEELS